Protein AF-A0A090T136-F1 (afdb_monomer_lite)

Sequence (66 aa):
MKCLVNGQITTDTIATCQGYVLLEPVDVIAVQSFDQELYLEVSGYLLLSFVIGHGAGRVVRWMGKA

pLDDT: mean 79.82, std 14.87, range [52.16, 98.12]

Structure (mmCIF, N/CA/C/O backbone):
data_AF-A0A090T136-F1
#
_entry.id   AF-A0A090T136-F1
#
loop_
_atom_site.group_PDB
_atom_site.id
_atom_site.type_symbol
_atom_site.label_atom_id
_atom_site.label_alt_id
_atom_site.label_comp_id
_atom_site.label_asym_id
_atom_site.label_entity_id
_atom_site.label_seq_id
_atom_site.pdbx_PDB_ins_code
_atom_site.Cartn_x
_atom_site.Cartn_y
_atom_site.Cartn_z
_atom_site.occupancy
_atom_site.B_iso_or_equiv
_atom_site.auth_seq_id
_atom_site.auth_comp_id
_atom_site.auth_asym_id
_atom_site.auth_atom_id
_atom_site.pdbx_PDB_model_num
ATOM 1 N N . MET A 1 1 ? 17.526 -5.506 -31.017 1.00 60.97 1 MET A N 1
ATOM 2 C CA . MET A 1 1 ? 18.806 -6.218 -31.215 1.00 60.97 1 MET A CA 1
ATOM 3 C C . MET A 1 1 ? 19.807 -5.219 -31.759 1.00 60.97 1 MET A C 1
ATOM 5 O O . MET A 1 1 ? 19.595 -4.733 -32.864 1.00 60.97 1 MET A O 1
ATOM 9 N N . LYS A 1 2 ? 20.815 -4.845 -30.965 1.00 67.38 2 LYS A N 1
ATOM 10 C CA . LYS A 1 2 ? 21.887 -3.945 -31.413 1.00 67.38 2 LYS A CA 1
ATOM 11 C C . LYS A 1 2 ? 23.131 -4.745 -31.790 1.00 67.38 2 LYS A C 1
ATOM 13 O O . LYS A 1 2 ? 23.360 -5.840 -31.266 1.00 67.38 2 LYS A O 1
ATOM 18 N N . CYS A 1 3 ? 23.885 -4.196 -32.732 1.00 74.94 3 CYS A N 1
ATOM 19 C CA . CYS A 1 3 ? 25.074 -4.801 -33.307 1.00 74.94 3 CYS A CA 1
ATOM 20 C C . CYS A 1 3 ? 26.294 -4.509 -32.433 1.00 74.94 3 CYS A C 1
ATOM 22 O O . CYS A 1 3 ? 26.396 -3.415 -31.883 1.00 74.94 3 CYS A O 1
ATOM 24 N N . LEU A 1 4 ? 27.228 -5.452 -32.316 1.00 76.25 4 LEU A N 1
ATOM 25 C CA . LEU A 1 4 ? 28.521 -5.207 -31.686 1.00 76.25 4 LEU A CA 1
ATOM 26 C C . LEU A 1 4 ? 29.616 -5.219 -32.754 1.00 76.25 4 LEU A C 1
ATOM 28 O O . LEU A 1 4 ? 29.787 -6.211 -33.470 1.00 76.25 4 LEU A O 1
ATOM 32 N N . VAL A 1 5 ? 30.341 -4.106 -32.859 1.00 77.94 5 VAL A N 1
ATOM 33 C CA . VAL A 1 5 ? 31.424 -3.896 -33.827 1.00 77.94 5 VAL A CA 1
ATOM 34 C C . VAL A 1 5 ? 32.631 -3.330 -33.081 1.00 77.94 5 VAL A C 1
ATOM 36 O O . VAL A 1 5 ? 32.533 -2.289 -32.437 1.00 77.94 5 VAL A O 1
ATOM 39 N N . ASN A 1 6 ? 33.773 -4.026 -33.125 1.00 76.25 6 ASN A N 1
ATOM 40 C CA . ASN A 1 6 ? 35.020 -3.644 -32.442 1.00 76.25 6 ASN A CA 1
ATOM 41 C C . ASN A 1 6 ? 34.849 -3.332 -30.940 1.00 76.25 6 ASN A C 1
ATOM 43 O O . ASN A 1 6 ? 35.487 -2.428 -30.404 1.00 76.25 6 ASN A O 1
ATOM 47 N N . GLY A 1 7 ? 33.966 -4.062 -30.253 1.00 69.94 7 GLY A N 1
ATOM 48 C CA . GLY A 1 7 ? 33.703 -3.851 -28.825 1.00 69.94 7 GLY A CA 1
ATOM 49 C C . GLY A 1 7 ? 32.741 -2.702 -28.500 1.00 69.94 7 GLY A C 1
ATOM 50 O O . GLY A 1 7 ? 32.488 -2.467 -27.322 1.00 69.94 7 GLY A O 1
ATOM 51 N N . GLN A 1 8 ? 32.186 -2.004 -29.498 1.00 72.44 8 GLN A N 1
ATOM 52 C CA . GLN A 1 8 ? 31.188 -0.946 -29.308 1.00 72.44 8 GLN A CA 1
ATOM 53 C C . GLN A 1 8 ? 29.807 -1.379 -29.810 1.00 72.44 8 GLN A C 1
ATOM 55 O O . GLN A 1 8 ? 29.690 -2.107 -30.796 1.00 72.44 8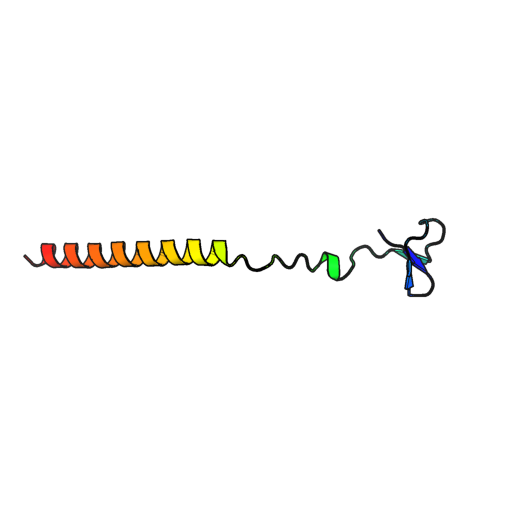 GLN A O 1
ATOM 60 N N . ILE A 1 9 ? 28.758 -0.927 -29.117 1.00 75.75 9 ILE A N 1
ATOM 61 C CA . ILE A 1 9 ? 27.364 -1.178 -29.496 1.00 75.75 9 ILE A CA 1
ATOM 62 C C . ILE A 1 9 ? 26.962 -0.143 -30.551 1.00 75.75 9 ILE A C 1
ATOM 64 O O . ILE A 1 9 ? 26.922 1.052 -30.257 1.00 75.75 9 ILE A O 1
ATOM 68 N N . THR A 1 10 ? 26.646 -0.595 -31.763 1.00 74.44 10 THR A N 1
ATOM 69 C CA . THR A 1 10 ? 26.237 0.260 -32.885 1.00 74.44 10 THR A CA 1
ATOM 70 C C . THR A 1 10 ? 24.820 -0.070 -33.366 1.00 74.44 10 THR A C 1
ATOM 72 O O . THR A 1 10 ? 24.237 -1.112 -33.042 1.00 74.44 10 THR A O 1
ATOM 75 N N . THR A 1 11 ? 24.231 0.852 -34.131 1.00 70.81 11 THR A N 1
ATOM 76 C CA . THR A 1 11 ? 22.917 0.698 -34.783 1.00 70.81 11 THR A CA 1
ATOM 77 C C . THR A 1 11 ? 23.030 0.189 -36.220 1.00 70.81 11 THR A C 1
ATOM 79 O O . THR A 1 11 ? 22.069 0.285 -36.982 1.00 70.81 11 THR A O 1
ATOM 82 N N . ASP A 1 12 ? 24.204 -0.309 -36.608 1.00 67.81 12 ASP A N 1
ATOM 83 C CA . ASP A 1 12 ? 24.469 -0.746 -37.974 1.00 67.81 12 ASP A CA 1
ATOM 84 C C . ASP A 1 12 ? 23.662 -1.995 -38.346 1.00 67.81 12 ASP A C 1
ATOM 86 O O . ASP A 1 12 ? 23.185 -2.757 -37.499 1.00 67.81 12 ASP A O 1
ATOM 90 N N . THR A 1 13 ? 23.501 -2.203 -39.653 1.00 66.00 13 THR A N 1
ATOM 91 C CA . THR A 1 13 ? 22.771 -3.348 -40.198 1.00 66.00 13 THR A CA 1
ATOM 92 C C . THR A 1 13 ? 23.420 -4.673 -39.794 1.00 66.00 13 THR A C 1
ATOM 94 O O . THR A 1 13 ? 24.640 -4.810 -39.814 1.00 66.00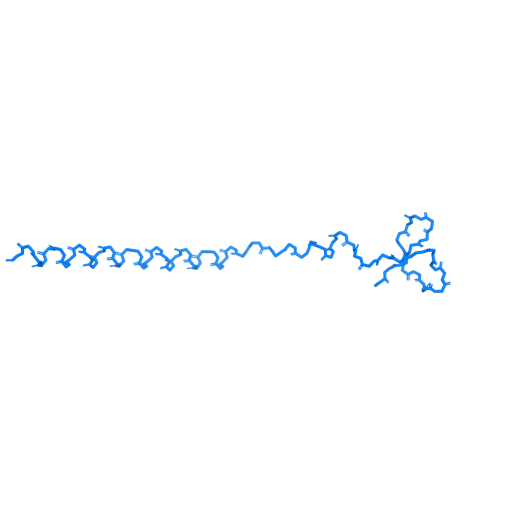 13 THR A O 1
ATOM 97 N N . ILE A 1 14 ? 22.594 -5.687 -39.519 1.00 65.75 14 ILE A N 1
ATOM 98 C CA . ILE A 1 14 ? 23.008 -6.997 -38.975 1.00 65.75 14 ILE A CA 1
ATOM 99 C C . ILE A 1 14 ? 24.068 -7.707 -39.842 1.00 65.75 14 ILE A C 1
ATOM 101 O O . ILE A 1 14 ? 24.861 -8.498 -39.338 1.00 65.75 14 ILE A O 1
ATOM 105 N N . ALA A 1 15 ? 24.122 -7.390 -41.139 1.00 68.94 15 ALA A N 1
ATOM 106 C CA . ALA A 1 15 ? 25.063 -7.962 -42.100 1.00 68.94 15 ALA A CA 1
ATOM 107 C C . ALA A 1 15 ? 26.547 -7.702 -41.768 1.00 68.94 15 ALA A C 1
ATOM 109 O O . ALA A 1 15 ? 27.403 -8.452 -42.228 1.00 68.94 15 ALA A O 1
ATOM 110 N N . THR A 1 16 ? 26.859 -6.673 -40.973 1.00 69.50 16 THR A N 1
ATOM 111 C CA . THR A 1 16 ? 28.235 -6.308 -40.592 1.00 69.50 16 THR A CA 1
ATOM 112 C C . THR A 1 16 ? 28.557 -6.595 -39.122 1.00 69.50 16 THR A C 1
ATOM 114 O O . THR A 1 16 ? 29.583 -6.137 -38.620 1.00 69.50 16 THR A O 1
ATOM 117 N N . CYS A 1 17 ? 27.706 -7.341 -38.410 1.00 73.69 17 CYS A N 1
ATOM 118 C CA . CYS A 1 17 ? 27.909 -7.598 -36.986 1.00 73.69 17 CYS A CA 1
ATOM 119 C C . CYS A 1 17 ? 28.956 -8.671 -36.708 1.00 73.69 17 CYS A C 1
ATOM 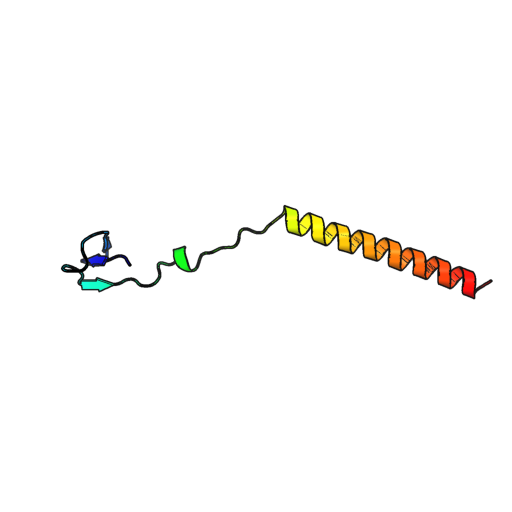121 O O . CYS A 1 17 ? 28.889 -9.776 -37.240 1.00 73.69 17 CYS A O 1
ATOM 123 N N . GLN A 1 18 ? 29.864 -8.369 -35.777 1.00 76.81 18 GLN A N 1
ATOM 124 C CA . GLN A 1 18 ? 30.772 -9.359 -35.188 1.00 76.81 18 GLN A CA 1
ATOM 125 C C . GLN A 1 18 ? 30.087 -10.147 -34.059 1.00 76.81 18 GLN A C 1
ATOM 127 O O . GLN A 1 18 ? 30.476 -11.271 -33.757 1.00 76.81 18 GLN A O 1
ATOM 132 N N . GLY A 1 19 ? 29.047 -9.572 -33.450 1.00 70.94 19 GLY A N 1
ATOM 133 C CA . GLY A 1 19 ? 28.221 -10.211 -32.431 1.00 70.94 19 GLY A CA 1
ATOM 134 C C . GLY A 1 19 ? 26.925 -9.442 -32.189 1.00 70.94 19 GLY A C 1
ATOM 135 O O . GLY A 1 19 ? 26.764 -8.309 -32.648 1.00 70.94 19 GLY A O 1
ATOM 136 N N 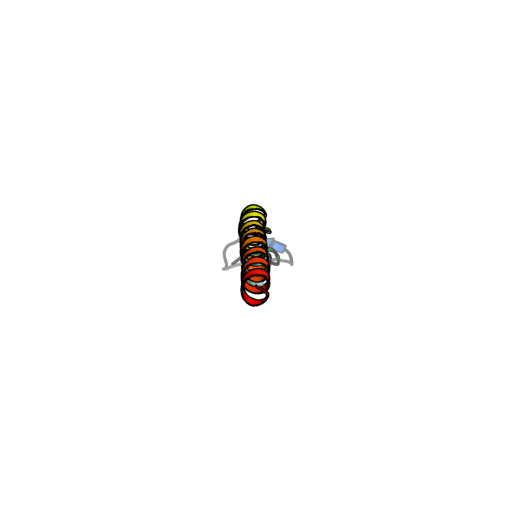. TYR A 1 20 ? 25.992 -10.065 -31.473 1.00 68.94 20 TYR A N 1
ATOM 137 C CA . TYR A 1 20 ? 24.695 -9.487 -31.130 1.00 68.94 20 TYR A CA 1
ATOM 138 C C . TYR A 1 20 ? 24.556 -9.366 -29.606 1.00 68.94 20 TYR A C 1
ATOM 140 O O . TYR A 1 20 ? 24.947 -10.263 -28.860 1.00 68.94 20 TYR A O 1
ATOM 148 N N . VAL A 1 21 ? 23.983 -8.259 -29.133 1.00 69.31 21 VAL A N 1
ATOM 149 C CA . VAL A 1 21 ? 23.615 -8.079 -27.720 1.00 69.31 21 VAL A CA 1
ATOM 150 C C . VAL A 1 21 ? 22.112 -8.341 -27.598 1.00 69.31 21 VAL A C 1
ATOM 152 O O . VAL A 1 21 ? 21.315 -7.615 -28.199 1.00 69.31 21 VAL A O 1
ATOM 155 N N . LEU A 1 22 ? 21.723 -9.412 -26.885 1.00 65.06 22 LEU A N 1
ATOM 156 C CA . LEU A 1 22 ? 20.303 -9.752 -26.664 1.00 65.06 22 LEU A CA 1
ATOM 157 C C . LEU A 1 22 ? 19.661 -8.961 -25.527 1.00 65.06 22 LEU A C 1
ATOM 159 O O . LEU A 1 22 ? 18.458 -8.739 -25.588 1.00 65.06 22 LEU A O 1
ATOM 163 N N . LEU A 1 23 ? 20.433 -8.582 -24.507 1.00 61.41 23 LEU A N 1
ATOM 164 C CA . LEU A 1 23 ? 19.950 -7.825 -23.357 1.00 61.41 23 LEU A CA 1
ATOM 165 C C . LEU A 1 23 ? 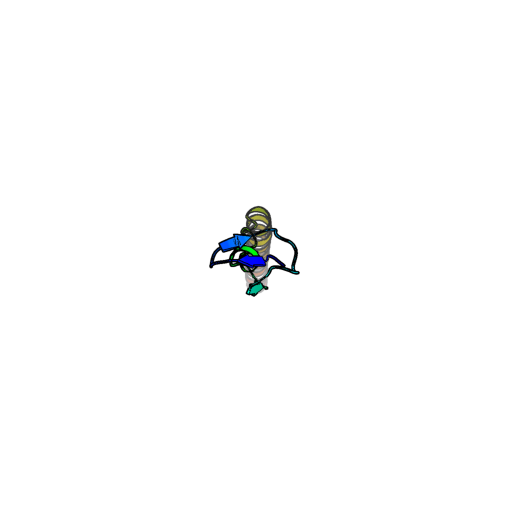20.993 -6.770 -22.992 1.00 61.41 23 LEU A C 1
ATOM 167 O O . LEU A 1 23 ? 22.127 -7.108 -22.646 1.00 61.41 23 LEU A O 1
ATOM 171 N N . GLU A 1 24 ? 20.625 -5.499 -23.086 1.00 63.78 24 GLU A N 1
ATOM 172 C CA . GLU A 1 24 ? 21.380 -4.419 -22.462 1.00 63.78 24 GLU A CA 1
ATOM 173 C C . GLU A 1 24 ? 21.053 -4.410 -20.951 1.00 63.78 24 GLU A C 1
ATOM 175 O O . GLU A 1 24 ? 19.941 -4.763 -20.558 1.00 63.78 24 GLU A O 1
ATOM 180 N N . PRO A 1 25 ? 21.969 -3.994 -20.058 1.00 57.59 25 PRO A N 1
ATOM 181 C CA . PRO A 1 25 ? 21.669 -3.872 -18.628 1.00 57.59 25 PRO A CA 1
ATOM 182 C C . PRO A 1 25 ? 20.425 -3.014 -18.345 1.00 57.59 25 PRO A C 1
ATOM 184 O O . PRO A 1 25 ? 19.719 -3.269 -17.377 1.00 57.59 25 PRO A O 1
ATOM 187 N N . VAL A 1 26 ? 20.115 -2.045 -19.216 1.00 59.09 26 VAL A N 1
ATOM 188 C CA . VAL A 1 26 ? 18.883 -1.240 -19.159 1.00 59.09 26 VAL A CA 1
ATOM 189 C C . VAL A 1 26 ? 17.607 -2.063 -19.386 1.00 59.09 26 VAL A C 1
ATOM 191 O O . VAL A 1 26 ? 16.579 -1.729 -18.811 1.00 59.09 26 VAL A O 1
ATOM 194 N N . ASP A 1 27 ? 17.669 -3.170 -20.131 1.00 57.25 27 ASP A N 1
ATOM 195 C CA . ASP A 1 27 ? 16.522 -4.060 -20.358 1.00 57.25 27 ASP A CA 1
ATOM 196 C C . ASP A 1 27 ? 16.181 -4.880 -19.102 1.00 57.25 27 ASP A C 1
ATOM 198 O O . ASP A 1 27 ? 15.035 -5.273 -18.893 1.00 57.25 27 ASP A O 1
ATOM 202 N N . VAL A 1 28 ? 17.174 -5.121 -18.238 1.00 56.50 28 VAL A N 1
ATOM 203 C CA . VAL A 1 28 ? 16.997 -5.777 -16.928 1.00 56.50 28 VAL A CA 1
ATOM 204 C C . VAL A 1 28 ? 16.536 -4.770 -15.867 1.00 56.50 28 VAL A C 1
ATOM 206 O O . VAL A 1 28 ? 15.893 -5.131 -14.884 1.00 56.50 28 VAL A O 1
ATOM 209 N N . ILE A 1 29 ? 16.814 -3.485 -16.098 1.00 55.38 29 ILE A N 1
ATOM 210 C CA . ILE A 1 29 ? 16.340 -2.337 -15.323 1.00 55.38 29 ILE A CA 1
ATOM 211 C C . ILE A 1 29 ? 15.000 -1.877 -15.926 1.00 55.38 29 ILE A C 1
ATOM 213 O O . ILE A 1 29 ? 14.754 -0.697 -16.149 1.00 55.38 29 ILE A O 1
ATOM 217 N N . ALA A 1 30 ? 14.048 -2.797 -16.072 1.00 57.22 30 ALA A N 1
ATOM 218 C CA . ALA A 1 30 ? 12.667 -2.437 -15.776 1.00 57.22 30 ALA A CA 1
ATOM 219 C C . ALA A 1 30 ? 12.565 -2.291 -14.248 1.00 57.22 30 ALA A C 1
ATOM 221 O O . ALA A 1 30 ? 11.911 -3.079 -13.568 1.00 57.22 30 ALA A O 1
ATOM 222 N N . VAL A 1 31 ? 13.299 -1.322 -13.686 1.00 57.97 31 VAL A N 1
ATOM 223 C CA . VAL A 1 31 ? 13.098 -0.882 -12.310 1.00 57.97 31 VAL A CA 1
ATOM 224 C C . VAL A 1 31 ? 11.701 -0.308 -12.321 1.00 57.97 31 VAL A C 1
ATOM 226 O O . VAL A 1 31 ? 11.479 0.812 -12.773 1.00 57.97 31 VAL A O 1
ATOM 229 N N . GLN A 1 32 ? 10.743 -1.132 -11.905 1.00 65.06 32 GLN A N 1
ATOM 230 C CA . GLN A 1 32 ? 9.422 -0.658 -11.560 1.00 65.06 32 GLN A CA 1
ATOM 231 C C . GLN A 1 32 ? 9.665 0.410 -10.498 1.00 65.06 32 GLN A C 1
ATOM 233 O O . GLN A 1 32 ? 10.124 0.110 -9.393 1.00 65.06 32 GLN A O 1
ATOM 238 N N . SER A 1 33 ? 9.497 1.672 -10.887 1.00 73.75 33 SER A N 1
ATOM 239 C CA . SER A 1 33 ? 9.608 2.791 -9.967 1.00 73.75 33 SER A CA 1
ATOM 240 C C . SER A 1 33 ? 8.651 2.519 -8.821 1.00 73.75 33 SER A C 1
ATOM 242 O O . SER A 1 33 ? 7.494 2.180 -9.067 1.00 73.75 33 SER A O 1
ATOM 244 N N . PHE A 1 34 ? 9.143 2.622 -7.589 1.00 82.75 34 PHE A N 1
ATOM 245 C CA . PHE A 1 34 ? 8.302 2.445 -6.417 1.00 82.75 34 PHE A CA 1
ATOM 246 C C . PHE A 1 34 ? 7.098 3.382 -6.516 1.00 82.75 34 PHE A C 1
ATOM 248 O O . PHE A 1 34 ? 7.260 4.603 -6.567 1.00 82.75 34 PHE A O 1
ATOM 255 N N . ASP A 1 35 ? 5.906 2.796 -6.570 1.00 89.19 35 ASP A N 1
ATOM 256 C CA . ASP A 1 35 ? 4.666 3.546 -6.668 1.00 89.19 35 ASP A CA 1
ATOM 257 C C . ASP A 1 35 ? 4.270 4.034 -5.272 1.00 89.19 35 ASP A C 1
ATOM 259 O O . ASP A 1 35 ? 3.697 3.311 -4.451 1.00 89.19 35 ASP A O 1
ATOM 263 N N . GLN A 1 36 ? 4.661 5.274 -4.985 1.00 93.25 36 GLN A N 1
ATOM 264 C CA . GLN A 1 36 ? 4.397 5.913 -3.705 1.00 93.25 36 GLN A CA 1
ATOM 265 C C . GLN A 1 36 ? 2.896 6.128 -3.473 1.00 93.25 36 GLN A C 1
ATOM 267 O O . GLN A 1 36 ? 2.457 6.057 -2.325 1.00 93.25 36 GLN A O 1
ATOM 272 N N . GLU A 1 37 ? 2.114 6.375 -4.525 1.00 95.94 37 GLU A N 1
ATOM 273 C CA . GLU A 1 37 ? 0.669 6.586 -4.406 1.00 95.94 37 GLU A CA 1
ATOM 274 C C . GLU A 1 37 ? -0.019 5.279 -4.019 1.00 95.94 37 GLU A C 1
ATOM 276 O O . GLU A 1 37 ? -0.732 5.238 -3.013 1.00 95.94 37 GLU A O 1
ATOM 281 N N . LEU A 1 38 ? 0.307 4.188 -4.720 1.00 94.06 38 LEU A N 1
ATOM 282 C CA . LEU A 1 38 ? -0.191 2.852 -4.398 1.00 94.06 38 LEU A CA 1
ATOM 283 C C . LEU A 1 38 ? 0.206 2.429 -2.977 1.00 94.06 38 LEU A C 1
ATOM 285 O O . LEU A 1 38 ? -0.600 1.867 -2.234 1.00 94.06 38 LEU A O 1
ATOM 289 N N . TYR A 1 39 ? 1.442 2.719 -2.561 1.00 95.62 39 TYR A N 1
ATOM 290 C CA . TYR A 1 39 ? 1.890 2.434 -1.200 1.00 95.62 39 TYR A CA 1
ATOM 291 C C . TYR A 1 39 ? 1.077 3.198 -0.145 1.00 95.62 39 TYR A C 1
ATOM 293 O O . TYR A 1 39 ? 0.659 2.614 0.861 1.00 95.62 39 TYR A O 1
ATOM 301 N N . LEU A 1 40 ? 0.849 4.497 -0.351 1.00 97.56 40 LEU A N 1
ATOM 302 C CA . LEU A 1 40 ? 0.069 5.326 0.570 1.00 97.56 40 LEU A CA 1
ATOM 303 C C . LEU A 1 40 ? -1.389 4.862 0.646 1.00 97.56 40 LEU A C 1
ATOM 305 O O . LEU A 1 40 ? -1.950 4.788 1.738 1.00 97.56 40 LEU A O 1
ATOM 309 N N . GLU A 1 41 ? -1.977 4.487 -0.487 1.00 97.50 41 GLU A N 1
ATOM 310 C CA . GLU A 1 41 ? -3.339 3.965 -0.554 1.00 97.50 41 GLU A CA 1
ATOM 311 C C . GLU A 1 41 ? -3.476 2.648 0.226 1.00 97.50 41 GLU A C 1
ATOM 313 O O . GLU A 1 41 ? -4.288 2.537 1.151 1.00 97.50 41 GLU A O 1
ATOM 318 N N . VAL A 1 42 ? -2.628 1.661 -0.078 1.00 97.56 42 VAL A N 1
ATOM 319 C CA . VAL A 1 42 ? -2.664 0.341 0.570 1.00 97.56 42 VAL A CA 1
ATOM 320 C C . VAL A 1 42 ? -2.374 0.448 2.069 1.00 97.56 42 VAL A C 1
ATOM 322 O O . VAL A 1 42 ? -3.077 -0.156 2.885 1.00 97.56 42 VAL A O 1
ATOM 325 N N . SER A 1 43 ? -1.366 1.233 2.460 1.00 97.56 43 SER A N 1
ATOM 326 C CA . SER A 1 43 ? -1.039 1.438 3.878 1.00 97.56 43 SER A CA 1
ATOM 327 C C . SER A 1 43 ? -2.161 2.159 4.636 1.00 97.56 43 SER A C 1
ATOM 329 O O . SER A 1 43 ? -2.458 1.789 5.777 1.00 97.56 43 SER A O 1
ATOM 331 N N . GLY A 1 44 ? -2.848 3.111 3.998 1.00 97.69 44 GLY A N 1
ATOM 332 C CA . GLY A 1 44 ? -4.032 3.772 4.545 1.00 97.69 44 GLY A CA 1
ATOM 333 C C . GLY A 1 44 ? -5.183 2.798 4.808 1.00 97.69 44 GLY A C 1
ATOM 334 O O . GLY A 1 44 ? -5.734 2.775 5.913 1.00 97.69 44 GLY A O 1
ATOM 335 N N . TYR A 1 45 ? -5.507 1.937 3.838 1.00 98.12 45 TYR A N 1
ATOM 336 C CA . TYR A 1 45 ? -6.551 0.920 4.003 1.00 98.12 45 TYR A CA 1
ATOM 337 C C . TYR A 1 45 ? -6.230 -0.092 5.104 1.00 98.12 45 TYR A C 1
ATOM 339 O O . TYR A 1 45 ? -7.118 -0.459 5.883 1.00 98.12 45 TYR A O 1
ATOM 347 N N . LEU A 1 46 ? -4.970 -0.521 5.208 1.00 97.88 46 LEU A N 1
ATOM 348 C CA . LEU A 1 46 ? -4.524 -1.426 6.268 1.00 97.88 46 LEU A CA 1
ATOM 349 C C . LEU A 1 46 ? -4.676 -0.792 7.655 1.00 97.88 46 LEU A C 1
ATOM 351 O O . LEU A 1 46 ? -5.220 -1.428 8.561 1.00 97.88 46 LEU A O 1
ATOM 355 N N . LEU A 1 47 ? -4.254 0.465 7.819 1.00 97.88 47 LEU A N 1
ATOM 356 C CA . LEU A 1 47 ? -4.403 1.202 9.077 1.00 97.88 47 LEU A CA 1
ATOM 357 C C . LEU A 1 47 ? -5.870 1.364 9.471 1.00 97.88 47 LEU A C 1
ATOM 359 O O . LEU A 1 47 ? -6.237 1.099 10.616 1.00 97.88 47 LEU A O 1
ATOM 363 N N . LEU A 1 48 ? -6.719 1.759 8.525 1.00 97.50 48 LEU A N 1
ATOM 364 C CA . LEU A 1 48 ? -8.143 1.954 8.777 1.00 97.50 48 LEU A CA 1
ATOM 365 C C . LEU A 1 48 ? -8.823 0.635 9.174 1.00 97.50 48 LEU A C 1
ATOM 367 O O . LEU A 1 48 ? -9.552 0.587 10.166 1.00 97.50 48 LEU A O 1
ATOM 371 N N . SER A 1 49 ? -8.509 -0.454 8.469 1.00 97.06 49 SER A N 1
ATOM 372 C CA . SER A 1 49 ? -9.005 -1.797 8.791 1.00 97.06 49 SER A CA 1
ATOM 373 C C . SER A 1 49 ? -8.562 -2.251 10.183 1.00 97.06 49 SER A C 1
ATOM 375 O O . SER A 1 49 ? -9.365 -2.788 10.948 1.00 97.06 49 SER A O 1
ATOM 377 N N . PHE A 1 50 ? -7.303 -1.988 10.547 1.00 97.19 50 PHE A N 1
ATOM 378 C CA . PHE A 1 50 ? -6.781 -2.281 11.878 1.00 97.19 50 PHE A CA 1
ATOM 379 C C . PHE A 1 50 ? -7.524 -1.503 12.968 1.00 97.19 50 PHE A C 1
ATOM 381 O O . PHE A 1 50 ? -7.944 -2.100 13.958 1.00 97.19 50 PHE A O 1
ATOM 388 N N . VAL A 1 51 ? -7.723 -0.193 12.794 1.00 97.31 51 VAL A N 1
ATOM 389 C CA . VAL A 1 51 ? -8.400 0.654 13.789 1.00 97.31 51 VAL A CA 1
ATOM 390 C C . VAL A 1 51 ? -9.846 0.206 13.996 1.00 97.31 51 VAL A C 1
ATOM 392 O O . VAL A 1 51 ? -10.273 0.044 15.141 1.00 97.31 51 VAL A O 1
ATOM 395 N N . ILE A 1 52 ? -10.584 -0.054 12.913 1.00 97.25 52 ILE A N 1
ATOM 396 C CA . ILE A 1 52 ? -11.969 -0.535 12.990 1.00 97.25 52 ILE A CA 1
ATOM 397 C C . ILE A 1 52 ? -12.023 -1.912 13.654 1.00 97.25 52 ILE A C 1
ATOM 399 O O . ILE A 1 52 ? -12.790 -2.103 14.596 1.00 97.25 52 ILE A O 1
ATOM 403 N N . GLY A 1 53 ? -11.193 -2.862 13.212 1.00 96.62 53 GLY A N 1
ATOM 404 C CA . GLY A 1 53 ? -11.160 -4.214 13.771 1.00 96.62 53 GLY A CA 1
ATOM 405 C C . GLY A 1 53 ? -10.771 -4.230 15.250 1.00 96.62 53 GLY A C 1
ATOM 406 O O . GLY A 1 53 ? -11.421 -4.890 16.064 1.00 96.62 53 GLY A O 1
ATOM 407 N N . HIS A 1 54 ? -9.756 -3.451 15.632 1.00 95.44 54 HIS A N 1
ATOM 408 C CA . HIS A 1 54 ? -9.335 -3.319 17.024 1.00 95.44 54 HIS A CA 1
ATOM 409 C C . HIS A 1 54 ? -10.428 -2.671 17.882 1.00 95.44 54 HIS A C 1
ATOM 411 O O . HIS A 1 54 ? -10.751 -3.178 18.958 1.00 95.44 54 HIS A O 1
ATOM 417 N N . GLY A 1 55 ? -11.030 -1.578 17.403 1.00 95.69 55 GLY A N 1
ATOM 418 C CA . GLY A 1 55 ? -12.126 -0.888 18.080 1.00 95.69 55 GLY A CA 1
ATOM 419 C C . GLY A 1 55 ? -13.344 -1.790 18.277 1.00 95.69 55 GLY A C 1
ATOM 420 O O . GLY A 1 55 ? -13.827 -1.935 19.400 1.00 95.69 55 GLY A O 1
ATOM 421 N N . ALA A 1 56 ? -13.786 -2.476 17.223 1.00 93.94 56 ALA A N 1
ATOM 422 C CA . ALA A 1 56 ? -14.884 -3.437 17.288 1.00 93.94 56 ALA A CA 1
ATOM 423 C C . ALA A 1 56 ? -14.590 -4.567 18.289 1.00 93.94 56 ALA A C 1
ATOM 425 O O . ALA A 1 56 ? -15.428 -4.878 19.134 1.00 93.94 56 ALA A O 1
ATOM 426 N N . GLY A 1 57 ? -13.373 -5.122 18.278 1.00 93.88 57 GLY A N 1
ATOM 427 C CA . GLY A 1 57 ? -12.956 -6.138 19.246 1.00 93.88 57 GLY A CA 1
ATOM 428 C C . GLY A 1 57 ? -12.998 -5.646 20.698 1.00 93.88 57 GLY A C 1
ATOM 429 O O . GLY A 1 57 ? -13.400 -6.388 21.599 1.00 93.88 57 GLY A O 1
ATOM 430 N N . ARG A 1 58 ? -12.640 -4.379 20.948 1.00 93.94 58 ARG A N 1
ATOM 431 C CA . ARG A 1 58 ? -12.766 -3.753 22.275 1.00 93.94 58 ARG A CA 1
ATOM 432 C C . ARG A 1 58 ? -14.225 -3.611 22.705 1.00 93.94 58 ARG A C 1
ATOM 434 O O . ARG A 1 58 ? -14.530 -3.938 23.850 1.00 93.94 58 ARG A O 1
ATOM 441 N N . VAL A 1 59 ? -15.105 -3.178 21.801 1.00 92.81 59 VAL A N 1
ATOM 442 C CA . VAL A 1 59 ? -16.547 -3.034 22.067 1.00 92.81 59 VAL A CA 1
ATOM 443 C C . VAL A 1 59 ? -17.174 -4.386 22.400 1.00 92.81 59 VAL A C 1
ATOM 445 O O . VAL A 1 59 ? -17.811 -4.519 23.442 1.00 92.81 59 VAL A O 1
ATOM 448 N N . VAL A 1 60 ? -16.915 -5.416 21.589 1.00 92.44 60 VAL A N 1
ATOM 449 C CA . VAL A 1 60 ? -17.402 -6.782 21.846 1.00 92.44 60 VAL A CA 1
ATOM 450 C C . VAL A 1 60 ? -16.908 -7.296 23.201 1.00 92.44 60 VAL A C 1
ATOM 452 O O . VAL A 1 60 ? -17.681 -7.860 23.974 1.00 92.44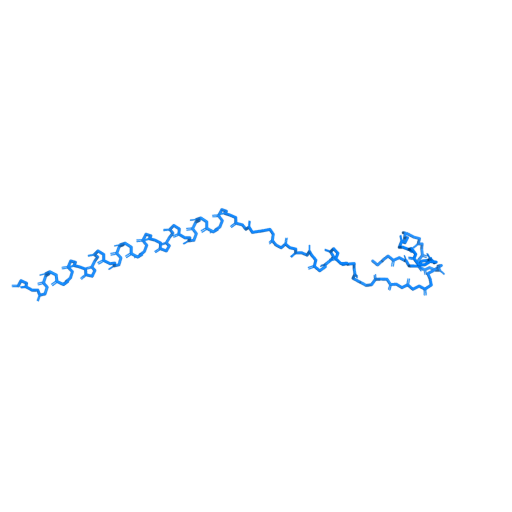 60 VAL A O 1
ATOM 455 N N . ARG A 1 61 ? -15.637 -7.048 23.546 1.00 91.12 61 ARG A N 1
ATOM 456 C CA . ARG A 1 61 ? -15.077 -7.421 24.855 1.00 91.12 61 ARG A CA 1
ATOM 457 C C . ARG A 1 61 ? -15.746 -6.693 26.023 1.00 91.12 61 ARG A C 1
ATOM 459 O O . ARG A 1 61 ? -15.824 -7.268 27.106 1.00 91.12 61 ARG A O 1
ATOM 466 N N . TRP A 1 62 ? -16.163 -5.440 25.851 1.00 90.12 62 TRP A N 1
ATOM 467 C CA . TRP A 1 62 ? -16.922 -4.717 26.875 1.00 90.12 62 TRP A CA 1
ATOM 468 C C . TRP A 1 62 ? -18.335 -5.269 27.028 1.00 90.12 62 TRP A C 1
ATOM 470 O O . TRP A 1 62 ? -18.761 -5.488 28.156 1.00 90.12 62 TRP A O 1
ATOM 480 N N . MET A 1 63 ? -19.018 -5.572 25.924 1.00 87.12 63 MET A N 1
ATOM 481 C CA . MET A 1 63 ? -20.359 -6.159 25.966 1.00 87.12 63 MET A CA 1
ATOM 482 C C . MET A 1 63 ? -20.374 -7.553 26.596 1.00 87.12 63 MET A C 1
ATOM 484 O O . MET A 1 63 ? -21.271 -7.847 27.365 1.00 87.12 63 MET A O 1
ATOM 488 N N . GLY A 1 64 ? -19.366 -8.392 26.340 1.00 82.62 64 GLY A N 1
ATOM 489 C CA . GLY A 1 64 ? -19.250 -9.710 26.983 1.00 82.62 64 GLY A CA 1
ATOM 490 C C . GLY A 1 64 ? -18.812 -9.678 28.454 1.00 82.62 64 GLY A C 1
ATOM 491 O O . GLY A 1 64 ? -18.656 -10.733 29.062 1.00 82.62 64 GLY A O 1
ATOM 492 N N . LYS A 1 65 ? -18.539 -8.490 29.010 1.00 66.75 65 LYS A N 1
ATOM 493 C CA . LYS A 1 65 ? -18.244 -8.276 30.435 1.00 66.75 65 LYS A CA 1
ATOM 494 C C . LYS A 1 65 ? -19.401 -7.623 31.203 1.00 66.75 65 LYS A C 1
ATOM 496 O O . LYS A 1 65 ? -19.296 -7.548 32.427 1.00 66.75 65 LYS A O 1
ATOM 501 N N . ALA A 1 66 ? -20.416 -7.114 30.503 1.00 52.16 66 ALA A N 1
ATOM 502 C CA . ALA A 1 66 ? -21.682 -6.673 31.086 1.00 52.16 66 ALA A CA 1
ATOM 503 C C . ALA A 1 66 ? -22.604 -7.884 31.278 1.00 52.16 66 ALA A C 1
ATOM 505 O O . ALA A 1 66 ? -23.360 -7.870 32.271 1.00 52.16 66 ALA A O 1
#

Radius of gyration: 28.35 Å; chains: 1; bounding box: 57×17×73 Å

Organism: NCBI:txid990268

Secondary structure (DSSP, 8-state):
-EEEETTEEE---GGG-SEEES--HHHH-------HHHHHHHHHHHHHHHHHHHHHHHHHHHHTT-

Foldseek 3Di:
DFAADPNDTHNDDPVPGPDDDPDDVVNVPPVVPPDPVVVVVVVVVVVVVCVVVVVVVVVVVVVVVD